Protein AF-A0A1B7MNQ7-F1 (afdb_monomer)

Organism: NCBI:txid1314800

Radius of gyration: 15.37 Å; Cα contacts (8 Å, |Δi|>4): 29; chains: 1; bounding box: 40×28×34 Å

pLDDT: mean 84.24, std 12.84, range [41.91, 96.38]

Structure (mmCIF, N/CA/C/O backbone):
data_AF-A0A1B7MNQ7-F1
#
_entry.id   AF-A0A1B7MNQ7-F1
#
loop_
_atom_site.group_PDB
_atom_site.id
_atom_site.type_symbol
_atom_site.label_atom_id
_atom_site.label_alt_id
_atom_site.label_comp_id
_atom_site.label_asym_id
_atom_site.label_entity_id
_atom_site.label_seq_id
_atom_site.pdbx_PDB_ins_code
_atom_site.Cartn_x
_atom_site.Cartn_y
_atom_site.Cartn_z
_atom_site.occupancy
_atom_site.B_iso_or_equiv
_atom_site.auth_seq_id
_atom_site.auth_comp_id
_atom_site.auth_asym_id
_atom_site.auth_atom_id
_atom_site.pdbx_PDB_model_num
ATOM 1 N N . LYS A 1 1 ? 11.209 -8.847 9.885 1.00 85.81 1 LYS A N 1
ATOM 2 C CA . LYS A 1 1 ? 10.210 -7.747 9.982 1.00 85.81 1 LYS A CA 1
ATOM 3 C C . LYS A 1 1 ? 9.405 -7.624 8.689 1.00 85.81 1 LYS A C 1
ATOM 5 O O . LYS A 1 1 ? 8.216 -7.863 8.753 1.00 85.81 1 LYS A O 1
ATOM 10 N N . VAL A 1 2 ? 10.024 -7.358 7.531 1.00 91.69 2 VAL A N 1
ATOM 11 C CA . VAL A 1 2 ? 9.297 -7.258 6.243 1.00 91.69 2 VAL A CA 1
ATOM 12 C C . VAL A 1 2 ? 8.617 -8.573 5.845 1.00 91.69 2 VAL A C 1
ATOM 14 O O . VAL A 1 2 ? 7.430 -8.567 5.569 1.00 91.69 2 VAL A O 1
ATOM 17 N N . GLU A 1 3 ? 9.314 -9.709 5.927 1.00 94.25 3 GLU A N 1
ATOM 18 C CA . GLU A 1 3 ? 8.718 -11.032 5.645 1.00 94.25 3 GLU A CA 1
ATOM 19 C C . GLU A 1 3 ? 7.525 -11.370 6.545 1.00 94.25 3 GLU A C 1
ATOM 21 O O . GLU A 1 3 ? 6.585 -12.025 6.115 1.00 94.25 3 GLU A O 1
ATOM 26 N N . TYR A 1 4 ? 7.552 -10.906 7.797 1.00 95.88 4 TYR A N 1
ATOM 27 C CA . TYR A 1 4 ? 6.429 -11.083 8.714 1.00 95.88 4 TYR A CA 1
ATOM 28 C C . TYR A 1 4 ? 5.213 -10.272 8.253 1.00 95.88 4 TYR A C 1
ATOM 30 O O . TYR A 1 4 ? 4.117 -10.810 8.220 1.00 95.88 4 TYR A O 1
ATOM 38 N N . ILE A 1 5 ? 5.411 -9.020 7.826 1.00 95.69 5 ILE A N 1
ATOM 39 C CA . ILE A 1 5 ? 4.330 -8.203 7.259 1.00 95.69 5 ILE A CA 1
ATOM 40 C C . ILE A 1 5 ? 3.787 -8.829 5.974 1.00 95.69 5 ILE A C 1
ATOM 42 O O . ILE A 1 5 ? 2.577 -8.887 5.817 1.00 95.69 5 ILE A O 1
ATOM 46 N N . LEU A 1 6 ? 4.653 -9.350 5.098 1.00 94.94 6 LEU A N 1
ATOM 47 C CA . LEU A 1 6 ? 4.210 -10.048 3.886 1.00 94.94 6 LEU A CA 1
ATOM 48 C C . LEU A 1 6 ? 3.345 -11.269 4.222 1.00 94.94 6 LEU A C 1
ATOM 50 O O . LEU A 1 6 ? 2.284 -11.424 3.636 1.00 94.94 6 LEU A O 1
ATOM 54 N N . ARG A 1 7 ? 3.723 -12.057 5.236 1.00 95.50 7 ARG A N 1
ATOM 55 C CA . ARG A 1 7 ? 2.874 -13.150 5.735 1.00 95.50 7 ARG A CA 1
ATOM 56 C C . ARG A 1 7 ? 1.536 -12.656 6.279 1.00 95.50 7 ARG A C 1
ATOM 58 O O . ARG A 1 7 ? 0.512 -13.243 5.971 1.00 95.50 7 ARG A O 1
ATOM 65 N N . CYS A 1 8 ? 1.523 -11.560 7.037 1.00 96.38 8 CYS A N 1
ATOM 66 C CA . CYS A 1 8 ? 0.267 -10.977 7.506 1.00 96.38 8 CYS A CA 1
ATOM 67 C C . CYS A 1 8 ? -0.622 -10.493 6.353 1.00 96.38 8 CYS A C 1
ATOM 69 O O . CYS A 1 8 ? -1.839 -10.527 6.487 1.00 96.38 8 CYS A O 1
ATOM 71 N N . MET A 1 9 ? -0.037 -10.023 5.245 1.00 95.88 9 MET A N 1
ATOM 72 C CA . MET A 1 9 ? -0.790 -9.670 4.039 1.00 95.88 9 MET A CA 1
ATOM 73 C C . MET A 1 9 ? -1.396 -10.925 3.410 1.00 95.88 9 MET A C 1
ATOM 75 O O . MET A 1 9 ? -2.595 -10.927 3.136 1.00 95.88 9 MET A O 1
ATOM 79 N N . ASP A 1 10 ? -0.611 -11.999 3.279 1.00 94.69 10 ASP A N 1
ATOM 80 C CA . ASP A 1 10 ? -1.092 -13.285 2.763 1.00 94.69 10 ASP A CA 1
ATOM 81 C C . ASP A 1 10 ? -2.276 -13.815 3.598 1.00 94.69 10 ASP A C 1
ATOM 83 O O . ASP A 1 10 ? -3.289 -14.232 3.034 1.00 94.69 10 ASP A O 1
ATOM 87 N N . ASP A 1 11 ? -2.197 -13.717 4.932 1.00 95.88 11 ASP A N 1
ATOM 88 C CA . ASP A 1 11 ? -3.248 -14.156 5.864 1.00 95.88 11 ASP A CA 1
ATOM 89 C C . ASP A 1 11 ? -4.587 -13.417 5.666 1.00 95.88 11 ASP A C 1
ATOM 91 O O . ASP A 1 11 ? -5.650 -13.972 5.947 1.00 95.88 11 ASP A O 1
ATOM 95 N N . VAL A 1 12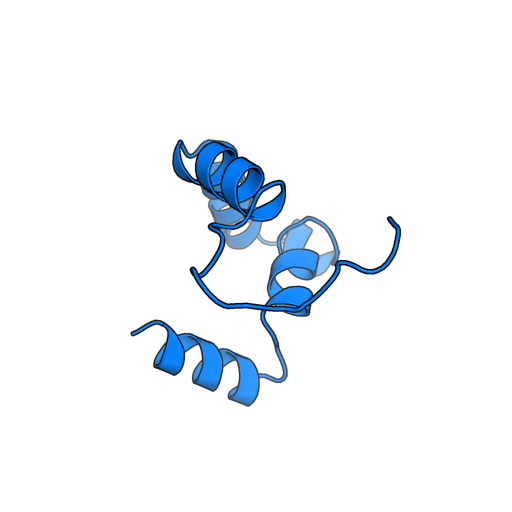 ? -4.556 -12.170 5.176 1.00 94.81 12 VAL A N 1
ATOM 96 C CA . VAL A 1 12 ? -5.758 -11.362 4.885 1.00 94.81 12 VAL A CA 1
ATOM 97 C C . VAL A 1 12 ? -6.102 -11.321 3.392 1.00 94.81 12 VAL A C 1
ATOM 99 O O . VAL A 1 12 ? -6.944 -10.529 2.974 1.00 94.81 12 VAL A O 1
ATOM 102 N N . GLY A 1 13 ? -5.464 -12.167 2.577 1.00 93.69 13 GLY A N 1
ATOM 1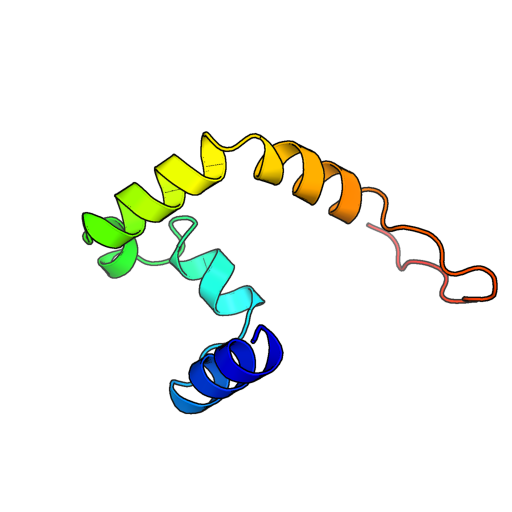03 C CA . GLY A 1 13 ? -5.715 -12.253 1.137 1.00 93.69 13 GLY A CA 1
ATOM 104 C C . GLY A 1 13 ? -5.180 -11.064 0.334 1.00 93.69 13 GLY A C 1
ATOM 105 O O . GLY A 1 13 ? -5.656 -10.800 -0.769 1.00 93.69 13 GLY A O 1
ATOM 106 N N . LEU A 1 14 ? -4.196 -10.342 0.869 1.00 93.88 14 LEU A N 1
ATOM 107 C CA . LEU A 1 14 ? -3.513 -9.246 0.194 1.00 93.88 14 LEU A CA 1
ATOM 108 C C . LEU A 1 14 ? -2.121 -9.677 -0.259 1.00 93.88 14 LEU A C 1
ATOM 110 O O . LEU A 1 14 ? -1.418 -10.420 0.412 1.00 93.88 14 LEU A O 1
ATOM 114 N N . ASN A 1 15 ? -1.679 -9.120 -1.380 1.00 93.31 15 ASN A N 1
ATOM 115 C CA . ASN A 1 15 ? -0.274 -9.132 -1.765 1.00 93.31 15 ASN A CA 1
ATOM 116 C C . ASN A 1 15 ? 0.213 -7.693 -1.960 1.00 93.31 15 ASN A C 1
ATOM 118 O O . ASN A 1 15 ? -0.576 -6.746 -1.950 1.00 93.31 15 ASN A O 1
ATOM 122 N N . LEU A 1 16 ? 1.527 -7.517 -2.114 1.00 90.62 16 LEU A N 1
ATOM 123 C CA . LEU A 1 16 ? 2.123 -6.186 -2.211 1.00 90.62 16 LEU A CA 1
ATOM 124 C C . LEU A 1 16 ? 1.536 -5.337 -3.365 1.00 90.62 16 LEU A C 1
ATOM 126 O O . LEU A 1 16 ? 1.201 -4.185 -3.098 1.00 90.62 16 LEU A O 1
ATOM 130 N N . PRO A 1 17 ? 1.360 -5.856 -4.600 1.00 91.50 17 PRO A N 1
ATOM 131 C CA . PRO A 1 17 ? 0.687 -5.112 -5.667 1.00 91.50 17 PRO A CA 1
ATOM 132 C C . PRO A 1 17 ? -0.737 -4.668 -5.320 1.00 91.50 17 PRO A C 1
ATOM 134 O O . PRO A 1 17 ? -1.047 -3.494 -5.487 1.00 91.50 17 PRO A O 1
ATOM 137 N N . ILE A 1 18 ? -1.576 -5.573 -4.804 1.00 92.69 18 ILE A N 1
ATOM 138 C CA . ILE A 1 18 ? -2.967 -5.258 -4.445 1.00 92.69 18 ILE A CA 1
ATOM 139 C C . ILE A 1 18 ? -2.992 -4.195 -3.351 1.00 92.69 18 ILE A C 1
ATOM 141 O O . ILE A 1 18 ? -3.718 -3.217 -3.449 1.00 92.69 18 ILE A O 1
ATOM 145 N N . PHE A 1 19 ? -2.160 -4.343 -2.323 1.00 91.88 19 PHE A N 1
ATOM 146 C CA . PHE A 1 19 ? -2.085 -3.360 -1.251 1.00 91.88 19 PHE A CA 1
ATOM 147 C C . PHE A 1 19 ? -1.697 -1.972 -1.765 1.00 91.88 19 PHE A C 1
ATOM 149 O O . PHE A 1 19 ? -2.331 -0.991 -1.386 1.00 91.88 19 PHE A O 1
ATOM 156 N N . LEU A 1 20 ? -0.681 -1.889 -2.631 1.00 89.50 20 LEU A N 1
ATOM 157 C CA . LEU A 1 20 ? -0.254 -0.623 -3.222 1.00 89.50 20 LEU A CA 1
ATOM 158 C C . LEU A 1 20 ? -1.356 0.003 -4.082 1.00 89.50 20 LEU A C 1
ATOM 160 O O . LEU A 1 20 ? -1.530 1.215 -4.016 1.00 89.50 20 LEU A O 1
ATOM 164 N N . ASP A 1 21 ? -2.105 -0.795 -4.841 1.00 90.44 21 ASP A N 1
ATOM 165 C CA . ASP A 1 21 ? -3.237 -0.324 -5.645 1.00 90.44 21 ASP A CA 1
ATOM 166 C C . ASP A 1 21 ? -4.360 0.249 -4.763 1.00 90.44 21 ASP A C 1
ATOM 168 O O . ASP A 1 21 ? -4.746 1.407 -4.920 1.00 90.44 21 ASP A O 1
ATOM 172 N N . LEU A 1 22 ? -4.787 -0.501 -3.741 1.00 91.06 22 LEU A N 1
ATOM 173 C CA . LEU A 1 22 ? -5.843 -0.093 -2.807 1.00 91.06 22 LEU A CA 1
ATOM 174 C C . LEU A 1 22 ? -5.524 1.235 -2.102 1.00 91.06 22 LEU A C 1
ATOM 176 O O . LEU A 1 22 ? -6.373 2.126 -2.036 1.00 91.06 22 LEU A O 1
ATOM 180 N N . ILE A 1 23 ? -4.292 1.405 -1.604 1.00 89.00 23 ILE A N 1
ATOM 181 C CA . ILE A 1 23 ? -3.890 2.658 -0.941 1.00 89.00 23 ILE A CA 1
ATOM 182 C C . ILE A 1 23 ? -3.672 3.812 -1.932 1.00 89.00 23 ILE A C 1
ATOM 184 O O . ILE A 1 23 ? -3.746 4.971 -1.530 1.00 89.00 23 ILE A O 1
ATOM 188 N N . SER A 1 24 ? -3.433 3.511 -3.214 1.00 87.38 24 SER A N 1
ATOM 189 C CA . SER A 1 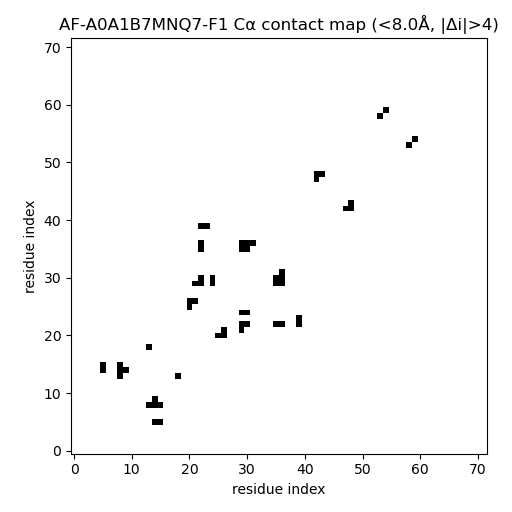24 ? -3.220 4.487 -4.294 1.00 87.38 24 SER A CA 1
ATOM 190 C C . SER A 1 24 ? -4.523 4.811 -5.033 1.00 87.38 24 SER A C 1
ATOM 192 O O . SER A 1 24 ? -4.550 4.868 -6.260 1.00 87.38 24 SER A O 1
ATOM 194 N N . TRP A 1 25 ? -5.608 5.037 -4.286 1.00 84.75 25 TRP A N 1
ATOM 195 C CA . TRP A 1 25 ? -6.945 5.344 -4.817 1.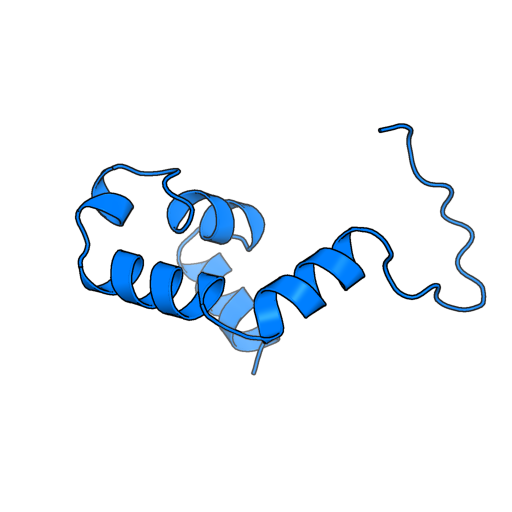00 84.75 25 TRP A CA 1
ATOM 196 C C . TRP A 1 25 ? -7.607 4.229 -5.654 1.00 84.75 25 TRP A C 1
ATOM 198 O O . TRP A 1 25 ? -8.570 4.509 -6.367 1.00 84.75 25 TRP A O 1
ATOM 208 N N . GLY A 1 26 ? -7.142 2.978 -5.560 1.00 86.06 26 GLY A N 1
ATOM 209 C CA . GLY A 1 26 ? -7.737 1.835 -6.268 1.00 86.06 26 GLY A CA 1
ATOM 210 C C . GLY A 1 26 ? -9.084 1.366 -5.705 1.00 86.06 26 GLY A C 1
ATOM 211 O O . GLY A 1 26 ? -9.811 0.645 -6.381 1.00 86.06 26 GLY A O 1
ATOM 212 N N . ASP A 1 27 ? -9.450 1.797 -4.494 1.00 89.75 27 ASP A N 1
ATOM 213 C CA . ASP A 1 27 ? -10.679 1.374 -3.821 1.00 89.75 27 ASP A CA 1
ATOM 214 C C . ASP A 1 27 ? -11.375 2.528 -3.084 1.00 89.75 27 ASP A C 1
ATOM 216 O O . ASP A 1 27 ? -10.747 3.320 -2.377 1.00 89.75 27 ASP A O 1
ATOM 220 N N . SER A 1 28 ? -12.697 2.632 -3.245 1.00 86.50 28 SER A N 1
ATOM 221 C CA . SER A 1 28 ? -13.487 3.736 -2.688 1.00 86.50 28 SER A CA 1
ATOM 222 C C . SER A 1 28 ? -13.539 3.729 -1.163 1.00 86.50 28 SER A C 1
ATOM 224 O O . SER A 1 28 ? -13.555 4.802 -0.555 1.00 86.50 28 SER A O 1
ATOM 226 N N . ASP A 1 29 ? -13.515 2.551 -0.540 1.00 86.94 29 ASP A N 1
ATOM 227 C CA . ASP A 1 29 ? -13.547 2.423 0.918 1.00 86.94 29 ASP A CA 1
ATOM 228 C C . ASP A 1 29 ? -12.193 2.835 1.516 1.00 86.94 29 ASP A C 1
ATOM 230 O O . ASP A 1 29 ? -12.123 3.529 2.538 1.00 86.94 29 ASP A O 1
ATOM 234 N N . CYS A 1 30 ? -11.102 2.522 0.814 1.00 85.00 30 CYS A N 1
ATOM 235 C CA . CYS A 1 30 ? -9.760 2.999 1.129 1.00 85.00 30 CYS A CA 1
ATOM 236 C C . CYS A 1 30 ? -9.640 4.525 1.000 1.00 85.00 30 CYS A C 1
ATOM 238 O O . CYS A 1 30 ? -9.028 5.169 1.856 1.00 85.00 30 CYS A O 1
ATOM 240 N N . ILE A 1 31 ? -10.280 5.130 -0.006 1.00 85.00 31 ILE A N 1
ATOM 241 C CA . ILE A 1 31 ? -10.346 6.593 -0.168 1.00 85.00 31 ILE A CA 1
ATOM 242 C C . ILE A 1 31 ? -11.179 7.239 0.946 1.00 85.00 31 ILE A C 1
ATOM 244 O O . ILE A 1 31 ? -10.843 8.326 1.420 1.00 85.00 31 ILE A O 1
ATOM 248 N N . ALA A 1 32 ? -12.254 6.597 1.398 1.00 88.31 32 ALA A N 1
ATOM 249 C CA . ALA A 1 32 ? -13.077 7.114 2.489 1.00 88.31 32 ALA A CA 1
ATOM 250 C C . ALA A 1 32 ? -12.348 7.076 3.848 1.00 88.31 32 ALA A C 1
ATOM 252 O O . ALA A 1 32 ? -12.635 7.883 4.737 1.00 88.31 32 ALA A O 1
ATOM 253 N N . SER A 1 33 ? -11.365 6.186 4.011 1.00 91.69 33 SER A N 1
ATOM 254 C CA . SER A 1 33 ? -10.586 6.051 5.241 1.00 91.69 33 SER A CA 1
ATOM 255 C C . SER A 1 33 ? -9.594 7.202 5.442 1.00 91.69 33 SER A C 1
ATOM 257 O O . SER A 1 33 ? -8.583 7.333 4.746 1.00 91.69 33 SER A O 1
ATOM 259 N N . ALA A 1 34 ? -9.827 8.010 6.482 1.00 91.12 34 ALA A N 1
ATOM 260 C CA . ALA A 1 34 ? -8.926 9.098 6.871 1.00 91.12 34 ALA A CA 1
ATOM 261 C C . ALA A 1 34 ? -7.505 8.605 7.196 1.00 91.12 34 ALA A C 1
ATOM 263 O O . ALA A 1 34 ? -6.527 9.283 6.882 1.00 91.12 34 ALA A O 1
ATOM 264 N N . LYS A 1 35 ? -7.385 7.406 7.783 1.00 92.50 35 LYS A N 1
ATOM 265 C CA . LYS A 1 35 ? -6.090 6.796 8.097 1.00 92.50 35 LYS A CA 1
ATOM 266 C C . LYS A 1 35 ? -5.322 6.440 6.826 1.00 92.50 35 LYS A C 1
ATOM 268 O O . LYS A 1 35 ? -4.166 6.819 6.706 1.00 92.50 35 LYS A O 1
ATOM 273 N N . ILE A 1 36 ? -5.960 5.757 5.873 1.00 90.00 36 ILE A N 1
ATOM 274 C CA . ILE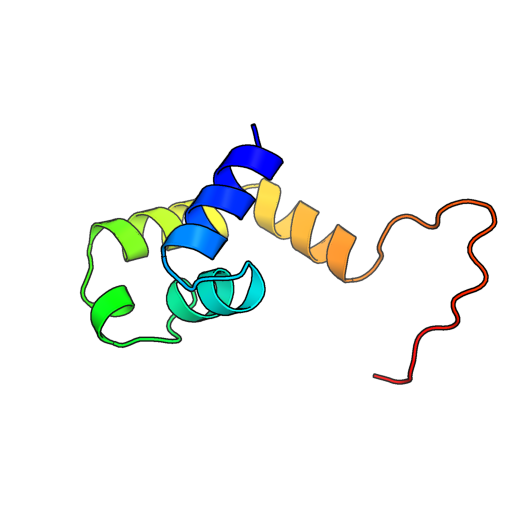 A 1 36 ? -5.299 5.340 4.624 1.00 90.00 36 ILE A CA 1
ATOM 275 C C . ILE A 1 36 ? -4.879 6.566 3.811 1.00 90.00 36 ILE A C 1
ATOM 277 O O . ILE A 1 36 ? -3.747 6.635 3.341 1.00 90.00 36 ILE A O 1
ATOM 281 N N . ARG A 1 37 ? -5.736 7.589 3.739 1.00 88.25 37 ARG A N 1
ATOM 282 C CA . ARG A 1 37 ? -5.386 8.872 3.116 1.00 88.25 37 ARG A CA 1
ATOM 283 C C . ARG A 1 37 ? -4.190 9.551 3.769 1.00 88.25 37 ARG A C 1
ATOM 285 O O . ARG A 1 37 ? -3.363 10.121 3.058 1.00 88.25 37 ARG A O 1
ATOM 292 N N . TYR A 1 38 ? -4.114 9.530 5.098 1.00 91.00 38 TYR A N 1
ATOM 293 C CA . TYR A 1 38 ? -2.979 10.092 5.821 1.00 91.00 38 TYR A CA 1
ATOM 294 C C .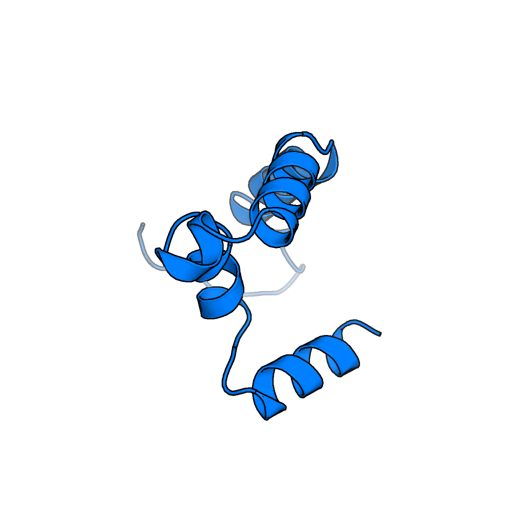 TYR A 1 38 ? -1.691 9.330 5.502 1.00 91.00 38 TYR A C 1
ATOM 296 O O . TYR A 1 38 ? -0.715 9.961 5.115 1.00 91.00 38 TYR A O 1
ATOM 304 N N . GLU A 1 39 ? -1.710 7.997 5.582 1.00 90.56 39 GLU A N 1
ATOM 305 C CA . GLU A 1 39 ? -0.555 7.150 5.251 1.00 90.56 39 GLU A CA 1
ATOM 306 C C . GLU A 1 39 ? -0.095 7.373 3.806 1.00 90.56 39 GLU A C 1
ATOM 308 O O . GLU A 1 39 ? 1.091 7.556 3.553 1.00 90.56 39 GLU A O 1
ATOM 313 N N . TRP A 1 40 ? -1.030 7.454 2.856 1.00 87.81 40 TRP A N 1
ATOM 314 C CA . TRP A 1 40 ? -0.723 7.776 1.465 1.00 87.81 40 TRP A CA 1
ATOM 315 C C . TRP A 1 40 ? -0.115 9.177 1.300 1.00 87.81 40 TRP A C 1
ATOM 317 O O . TRP A 1 40 ? 0.866 9.358 0.583 1.00 87.81 40 TRP A O 1
ATOM 327 N N . THR A 1 41 ? -0.661 10.181 1.988 1.00 86.88 41 THR A N 1
ATOM 328 C CA . THR A 1 41 ? -0.126 11.552 1.944 1.00 86.88 41 THR A CA 1
ATOM 329 C C . THR A 1 41 ? 1.276 11.614 2.548 1.00 86.88 41 THR A C 1
ATOM 331 O O . THR A 1 41 ? 2.157 12.256 1.981 1.00 86.88 41 THR A O 1
ATOM 334 N N . ALA A 1 42 ? 1.499 10.920 3.667 1.00 89.50 42 ALA A N 1
ATOM 335 C CA . ALA A 1 42 ? 2.806 10.797 4.296 1.00 89.50 42 ALA A CA 1
ATOM 336 C C . ALA A 1 42 ? 3.795 10.087 3.368 1.00 89.50 42 ALA A C 1
ATOM 338 O O . ALA A 1 42 ? 4.922 10.546 3.239 1.00 89.50 42 ALA A O 1
ATOM 339 N N . LEU A 1 43 ? 3.351 9.032 2.678 1.00 85.94 43 LEU A N 1
ATOM 340 C CA . LEU A 1 43 ? 4.129 8.295 1.690 1.00 85.94 43 LEU A CA 1
ATOM 341 C C . LEU A 1 43 ? 4.547 9.206 0.524 1.00 85.94 43 LEU A C 1
ATOM 343 O O . LEU A 1 43 ? 5.732 9.337 0.247 1.00 85.94 43 LEU A O 1
ATOM 347 N N . VAL A 1 44 ? 3.607 9.889 -0.135 1.00 84.81 44 VAL A N 1
ATOM 348 C CA . VAL A 1 44 ? 3.913 10.778 -1.275 1.00 84.81 44 VAL A CA 1
ATOM 349 C C . VAL A 1 44 ? 4.738 11.999 -0.857 1.00 84.81 44 VAL A C 1
ATOM 351 O O . VAL A 1 44 ? 5.567 12.469 -1.634 1.00 84.81 44 VAL A O 1
ATOM 354 N N . GLY A 1 45 ? 4.533 12.509 0.358 1.00 85.81 45 GLY A N 1
ATOM 355 C CA . GLY A 1 45 ? 5.306 13.619 0.918 1.00 85.81 45 GLY A CA 1
ATOM 356 C C . GLY A 1 45 ? 6.693 13.227 1.438 1.00 85.81 45 GLY A C 1
ATOM 357 O O . GLY A 1 45 ? 7.453 14.106 1.841 1.00 85.81 45 GLY A O 1
ATOM 358 N N . SER A 1 46 ? 7.022 11.935 1.450 1.00 90.62 46 SER A N 1
ATOM 359 C CA . SER A 1 46 ? 8.262 11.403 2.007 1.00 90.62 46 SER A CA 1
ATOM 360 C C . SER A 1 46 ? 9.430 11.508 1.016 1.00 90.62 46 SER A C 1
ATOM 362 O O . SER A 1 46 ? 9.256 11.435 -0.203 1.00 90.62 46 SER A O 1
ATOM 364 N N . GLU A 1 47 ? 10.660 11.637 1.525 1.00 88.06 47 GLU A N 1
ATOM 365 C CA . GLU A 1 47 ? 11.868 11.605 0.682 1.00 88.06 47 GLU A CA 1
ATOM 366 C C . GLU A 1 47 ? 12.133 10.199 0.104 1.00 88.06 47 GLU A C 1
ATOM 368 O O . GLU A 1 47 ? 12.817 10.024 -0.914 1.00 88.06 47 GLU A O 1
ATOM 373 N N . GLU A 1 48 ? 11.568 9.170 0.736 1.00 87.50 48 GLU A N 1
ATOM 374 C CA . GLU A 1 48 ? 11.697 7.773 0.355 1.00 87.50 48 GLU A CA 1
ATOM 375 C C . GLU A 1 48 ? 10.975 7.458 -0.952 1.00 87.50 48 GLU A C 1
ATOM 377 O O . GLU A 1 48 ? 11.544 6.718 -1.755 1.00 87.50 48 GLU A O 1
ATOM 382 N N . ILE A 1 49 ? 9.786 8.013 -1.225 1.00 87.62 49 ILE A N 1
ATOM 383 C CA . ILE A 1 49 ? 9.051 7.714 -2.468 1.00 87.62 49 ILE A CA 1
ATOM 384 C C . ILE A 1 49 ? 9.833 8.094 -3.726 1.00 87.62 49 ILE A C 1
ATOM 386 O O . ILE A 1 49 ? 10.027 7.218 -4.573 1.00 87.62 49 ILE A O 1
ATOM 390 N N . PRO A 1 50 ? 10.374 9.319 -3.870 1.00 86.81 50 PRO A N 1
ATOM 391 C CA . PRO A 1 50 ? 11.227 9.652 -5.006 1.00 86.81 50 PRO A CA 1
ATOM 392 C C . PRO A 1 50 ? 12.412 8.686 -5.157 1.00 86.81 50 PRO A C 1
ATOM 394 O O . PRO A 1 50 ? 12.770 8.291 -6.269 1.00 86.81 50 PRO A O 1
ATOM 397 N N . SER A 1 51 ? 13.008 8.263 -4.040 1.00 87.19 51 SER A N 1
ATOM 398 C CA . SER A 1 51 ? 14.114 7.301 -4.009 1.00 87.19 51 SER A CA 1
ATOM 399 C C . SER A 1 51 ? 13.676 5.894 -4.451 1.00 87.19 51 SER A C 1
ATOM 401 O O . SER A 1 51 ? 14.372 5.239 -5.232 1.00 87.19 51 SER A O 1
ATOM 403 N N . ILE A 1 52 ? 12.504 5.437 -4.001 1.00 87.62 52 ILE A N 1
ATOM 404 C CA . ILE A 1 52 ? 11.880 4.162 -4.374 1.00 87.62 52 ILE A CA 1
ATOM 405 C C . ILE A 1 52 ? 11.542 4.157 -5.863 1.00 87.62 52 ILE A C 1
ATOM 407 O O . ILE A 1 52 ? 11.969 3.243 -6.562 1.00 87.62 52 ILE A O 1
ATOM 411 N N . LEU A 1 53 ? 10.876 5.195 -6.372 1.00 87.12 53 LEU A N 1
ATOM 412 C CA . LEU A 1 53 ? 10.510 5.312 -7.785 1.00 87.12 53 LEU A CA 1
ATOM 413 C C . LEU A 1 53 ? 11.745 5.317 -8.693 1.00 87.12 53 LEU A C 1
ATOM 415 O O . LEU A 1 53 ? 11.775 4.618 -9.705 1.00 87.12 53 LEU A O 1
ATOM 419 N N . ARG A 1 54 ? 12.818 6.021 -8.302 1.00 87.88 54 ARG A N 1
ATOM 420 C CA . ARG A 1 54 ? 14.105 5.964 -9.019 1.00 87.88 54 ARG A CA 1
ATOM 421 C C . ARG A 1 54 ? 14.685 4.548 -9.038 1.00 87.88 54 ARG A C 1
ATOM 423 O O . ARG A 1 54 ? 15.157 4.104 -10.087 1.00 87.88 54 ARG A O 1
ATOM 430 N N . ARG A 1 55 ? 14.635 3.825 -7.911 1.00 90.00 55 ARG A N 1
ATOM 431 C CA . ARG A 1 55 ? 15.065 2.418 -7.829 1.00 90.00 55 ARG A CA 1
ATOM 432 C C . ARG A 1 55 ? 14.159 1.479 -8.623 1.00 90.00 55 ARG A C 1
ATOM 434 O O . ARG A 1 55 ? 14.671 0.524 -9.179 1.00 90.00 55 ARG A O 1
ATOM 441 N N . TRP A 1 56 ? 12.856 1.718 -8.721 1.00 87.19 56 TRP A N 1
ATOM 442 C CA . TRP A 1 56 ? 11.958 0.903 -9.547 1.00 87.19 56 TRP A CA 1
ATOM 443 C C . TRP A 1 56 ? 12.175 1.139 -11.040 1.00 87.19 56 TRP A C 1
ATOM 445 O O . TRP A 1 56 ? 12.211 0.189 -11.816 1.00 87.19 56 TRP A O 1
ATOM 455 N N . HIS A 1 57 ? 12.417 2.389 -11.438 1.00 86.94 57 HIS A N 1
ATOM 456 C CA . HIS A 1 57 ? 12.761 2.733 -12.815 1.00 86.94 57 HIS A CA 1
ATOM 457 C C . HIS A 1 57 ? 14.121 2.139 -13.231 1.00 86.94 57 HIS A C 1
ATOM 459 O O . HIS A 1 57 ? 14.298 1.626 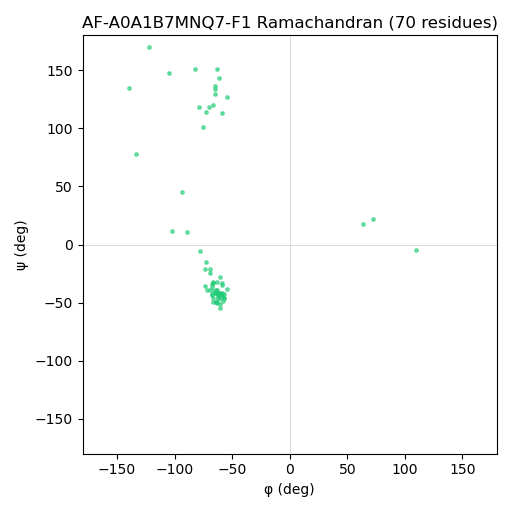-14.340 1.00 86.94 57 HIS A O 1
ATOM 465 N N . LYS A 1 58 ? 15.105 2.158 -12.323 1.00 85.12 58 LYS A N 1
ATOM 466 C CA . LYS A 1 58 ? 16.437 1.587 -12.548 1.00 85.12 58 LYS A CA 1
ATOM 467 C C . LYS A 1 58 ? 16.880 0.734 -11.355 1.00 85.12 58 LYS A C 1
ATOM 469 O O . LYS A 1 58 ? 17.715 1.183 -10.566 1.00 85.12 58 LYS A O 1
ATOM 474 N N . PRO A 1 59 ? 16.372 -0.506 -11.232 1.00 84.00 59 PRO A N 1
ATOM 475 C CA . PRO A 1 59 ? 16.759 -1.384 -10.144 1.00 84.00 59 PRO A CA 1
ATOM 476 C C . PRO A 1 59 ? 18.253 -1.677 -10.203 1.00 84.00 59 PRO A C 1
ATOM 478 O O . PRO A 1 59 ? 18.820 -1.781 -11.302 1.00 84.00 59 PRO A O 1
ATOM 481 N N . PRO A 1 60 ? 18.903 -1.775 -9.030 1.00 78.69 60 PRO A N 1
ATOM 482 C CA . PRO A 1 60 ? 20.312 -2.101 -8.952 1.00 78.69 60 PRO A CA 1
ATOM 483 C C . PRO A 1 60 ? 20.563 -3.406 -9.705 1.00 78.69 60 PRO A C 1
ATOM 485 O O . PRO A 1 60 ? 19.890 -4.416 -9.499 1.00 78.69 60 PRO A O 1
ATOM 488 N N . ARG A 1 61 ? 21.521 -3.360 -10.631 1.00 70.56 61 ARG A N 1
ATOM 489 C CA . ARG A 1 61 ? 21.954 -4.551 -11.354 1.00 70.56 61 ARG A CA 1
ATOM 490 C C . ARG A 1 61 ? 22.700 -5.438 -10.372 1.00 70.56 61 ARG A C 1
ATOM 492 O O . ARG A 1 61 ? 23.747 -5.047 -9.868 1.00 70.56 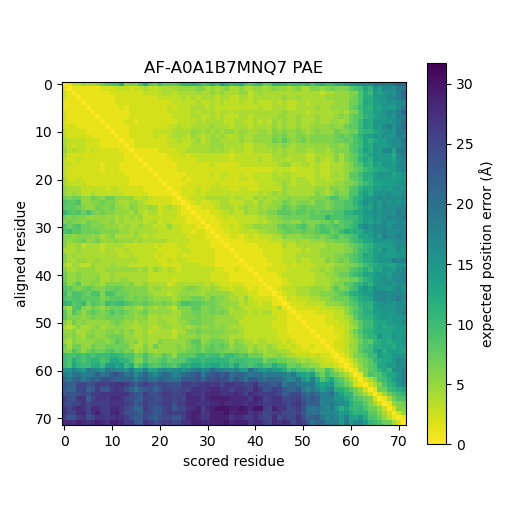61 ARG A O 1
ATOM 499 N N . ILE A 1 62 ? 22.181 -6.634 -10.141 1.00 67.50 62 ILE A N 1
ATOM 500 C CA . ILE A 1 62 ? 22.961 -7.701 -9.523 1.00 67.50 62 ILE A CA 1
ATOM 501 C C . ILE A 1 62 ? 24.055 -8.056 -10.536 1.00 67.50 62 ILE A C 1
ATOM 503 O O . ILE A 1 62 ? 23.734 -8.411 -11.677 1.00 67.50 62 ILE A O 1
ATOM 507 N N . SER A 1 63 ? 25.332 -7.912 -10.169 1.00 52.91 63 SER A N 1
ATOM 508 C CA . SER A 1 63 ? 26.429 -8.358 -11.030 1.00 52.91 63 SER A CA 1
ATOM 509 C C . SER A 1 63 ? 26.260 -9.862 -11.282 1.00 52.91 63 SER A C 1
ATOM 511 O O . SER A 1 63 ? 26.301 -10.669 -10.361 1.00 52.91 63 SER A O 1
ATOM 513 N N . GLY A 1 64 ? 25.968 -10.232 -12.534 1.00 59.25 64 GLY A N 1
ATOM 514 C CA . GLY A 1 64 ? 25.751 -11.624 -12.951 1.00 59.25 64 GLY A CA 1
ATOM 515 C C . GLY A 1 64 ? 24.312 -12.021 -13.312 1.00 59.25 64 GLY A C 1
ATOM 516 O O . GLY A 1 64 ? 24.115 -13.130 -13.806 1.00 59.25 64 GLY A O 1
ATOM 517 N N . SER A 1 65 ? 23.306 -11.153 -13.144 1.00 58.38 65 SER A N 1
ATOM 518 C CA . SER A 1 65 ? 21.928 -11.474 -13.562 1.00 58.38 65 SER A CA 1
ATOM 519 C C . SER A 1 65 ? 21.733 -11.294 -15.076 1.00 58.38 65 SER A C 1
ATOM 521 O O . SER A 1 65 ? 21.875 -10.190 -15.600 1.00 58.38 65 SER A O 1
ATOM 523 N N . LYS A 1 66 ? 21.401 -12.387 -15.780 1.00 59.44 66 LYS A N 1
ATOM 524 C CA . LYS A 1 66 ? 21.190 -12.448 -17.244 1.00 59.44 66 LYS A CA 1
ATOM 525 C C . LYS A 1 66 ? 19.745 -12.167 -17.686 1.00 59.44 66 LYS A C 1
ATOM 527 O O . LYS A 1 66 ? 19.412 -12.401 -18.845 1.00 59.44 66 LYS A O 1
ATOM 532 N N . TYR A 1 67 ? 18.874 -11.688 -16.798 1.00 56.44 67 TYR A N 1
ATOM 533 C CA . TYR A 1 67 ? 17.480 -11.426 -17.161 1.00 56.44 67 TYR A CA 1
ATOM 534 C C . TYR A 1 67 ? 17.368 -10.141 -17.993 1.00 56.44 67 TYR A C 1
ATOM 536 O O . TYR A 1 67 ? 17.428 -9.022 -17.478 1.00 56.44 67 TYR A O 1
ATOM 544 N N . VAL A 1 68 ? 17.231 -10.325 -19.308 1.00 55.59 68 VAL A N 1
ATOM 545 C CA . VAL A 1 68 ? 16.837 -9.284 -20.263 1.00 55.59 68 VAL A CA 1
ATOM 546 C C . VAL A 1 68 ? 15.409 -8.856 -19.923 1.00 55.59 68 VAL A C 1
ATOM 548 O O . VAL A 1 68 ? 14.533 -9.699 -19.743 1.00 55.59 68 VAL A O 1
ATOM 551 N N . ARG A 1 69 ? 15.174 -7.547 -19.789 1.00 61.50 69 ARG A N 1
ATOM 552 C CA . ARG A 1 69 ? 13.823 -7.015 -19.564 1.00 61.50 69 ARG A CA 1
ATOM 553 C C . ARG A 1 69 ? 12.947 -7.284 -20.788 1.00 61.50 69 ARG A C 1
ATOM 555 O O . ARG A 1 69 ? 13.398 -7.052 -21.906 1.00 61.50 69 ARG A O 1
ATOM 562 N N . GLY A 1 70 ? 11.707 -7.716 -20.562 1.00 54.38 70 GLY A N 1
ATOM 563 C CA . GLY A 1 70 ? 10.660 -7.652 -21.584 1.00 54.38 70 GLY A CA 1
ATOM 564 C C . GLY A 1 70 ? 10.372 -6.193 -21.968 1.00 54.38 70 GLY A C 1
ATOM 565 O O . GLY A 1 70 ? 10.603 -5.306 -21.138 1.00 54.38 70 GLY A O 1
ATOM 566 N N . PRO A 1 71 ? 9.942 -5.928 -23.213 1.00 50.34 71 PRO A N 1
ATOM 567 C CA . PRO A 1 71 ? 9.727 -4.571 -23.697 1.00 50.34 71 PRO A CA 1
ATOM 568 C C . PRO A 1 71 ? 8.593 -3.910 -22.904 1.00 50.34 71 PRO A C 1
ATOM 570 O O . PRO A 1 71 ? 7.564 -4.539 -22.656 1.00 50.34 71 PRO A O 1
ATOM 573 N N . GLY A 1 72 ? 8.840 -2.672 -22.473 1.00 41.91 72 GLY A N 1
ATOM 574 C CA . GLY A 1 72 ? 7.815 -1.754 -21.975 1.00 41.91 72 GLY A CA 1
ATOM 575 C C . GLY A 1 72 ? 7.269 -0.884 -23.093 1.00 41.91 72 GLY A C 1
ATOM 576 O O . GLY A 1 72 ? 7.909 -0.853 -24.172 1.00 41.91 72 GLY A O 1
#

Sequence (72 aa):
KVEYILRCMDDVGLNLPIFLDLISWGDSDCIASAKIRYEWTALVGSEEIPSILRRWHKPPRISGSKYVRGPG

Mean predicted aligned error: 7.98 Å

Foldseek 3Di:
DVVVVQVVCVVVVHHPVRVVCLLVVVDPVCVVDPVSVVVSVCCVVDPVNVVVVVCVVPPDDDVPDPDDDDDD

Solvent-accessible surface area (backbone atoms only — not comparable to full-atom values): 4435 Å² total; per-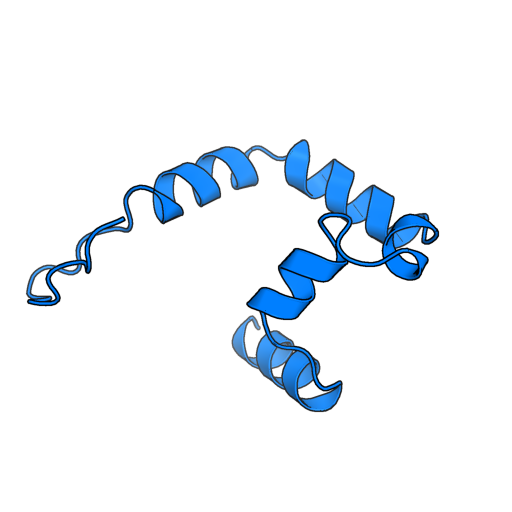residue (Å²): 110,68,68,57,51,52,50,57,30,51,77,72,76,38,50,73,70,57,50,54,38,32,58,66,67,65,31,71,69,42,60,68,31,67,66,47,47,47,54,43,51,52,45,72,72,34,78,58,44,64,54,49,53,51,37,69,78,54,57,84,78,58,92,86,70,83,79,76,79,77,89,130

Secondary structure (DSSP, 8-state):
-HHHHHHHHHHTT--HHHHHHIIIII-HHHHH-HHHHHHHHHHHTSSHHHHHHHHHHSPPPPTT---PPPP-